Protein 2A90 (pdb70)

B-factor: mean 55.13, std 13.34, range [34.63, 93.76]

Radius of gyration: 16.3 Å; Cα contacts (8 Å, |Δi|>4): 303; chains: 1; bounding box: 48×31×36 Å

Sequence (155 aa):
AHAVSVWEFESRGKWLPYSPAVSQHLERAHAKKLTRVLSDADPSLEQYYVNVRTTQESLTIGVRRFYAPSSPAGKGTKWEWSGGSADSNNDWRPYNHVQSIIEDAWARGEQTLDLSNTHIGLPYTINFSNLTQLRQPSGPRSIRRTQQAPYPLVK

GO terms:
  GO:0061630 ubiquitin protein ligase activity (F, IDA)
  GO:0005634 nucleus (C, IDA)
  GO:0005737 cytoplasm (C, IDA)
  GO:0005829 cytosol (C, IDA)
  GO:0045747 positive regulation of Notch signaling pathway (P, IDA)
  GO:0016567 protein ubiquitination (P, IDA)
  GO:0045746 negative regulation of Notch signaling pathway (P, IGI)
  GO:0045747 positive regulation of Notch signaling pathway (P, IGI)
  GO:0035220 wing disc development (P, IMP)
  GO:0043161 proteasome-mediated ubiquitin-dependent protein catabolic process (P, IMP)
  GO:0045747 positive regulation of Notch signaling pathway (P, IMP)
  GO:0045752 positive regulation of Toll signaling pathway (P, IMP)
  GO:0045807 positive regulation of endocytosis (P, IMP)
  GO:0090090 negative regulation of canonical Wnt signaling pathway (P, IMP)
  GO:0090263 positive regulation of canonical Wnt signaling pathway (P, IMP)
  GO:0006897 endocytosis (P, IMP)
  GO:0007220 Notch receptor processing (P, IMP)
  GO:0005112 Notch binding (F, IPI)
  GO:0045747 positive regulation of Notch signaling pathway (P, IPI)
  GO:0005829 cytosol (C, TAS)

Secondary structure (DSSP, 8-state):
--EE---EEEETTEEEEPPHHHHHHHHHHHHTT--B--TTTSTTSTT-EEBS---EE-----EE--B-TTSHHHHTEEEEEE-SSSS--SSEEE---HHHHHHHHHHTT-SEEEHHHHTSS--EEEETTTTEEEETTT---BEEEEE-PPPPEE-

Organism: Drosophila melanogaster (NCBI:txid7227)

Foldseek 3Di:
DKWFKWKFKDDPNFTFTDAQQQLQQVVVCVVVVHFKDGCVRPVVLPPWIGGPVAAIPVHDMDMDMTHHCPACLNVFKFKWKDDDDEPDDPDIGGGGVVRRVVVVCVVVPPQKDQVCPPDHDQRWMAGNVQQHIARPPGDDIHMDMDGGDHHHMDD

Structure (mmCIF, N/CA/C/O backbone):
data_2A90
#
_entry.id   2A90
#
_cell.length_a   57.760
_cell.length_b   57.760
_cell.length_c   80.020
_cell.angle_alpha   90.00
_cell.angle_beta   90.00
_cell.angle_gamma   90.00
#
_symmetry.space_group_name_H-M   'P 41'
#
loop_
_entity.id
_entity.type
_entity.pdbx_description
1 polymer 'Deltex protein'
2 water water
#
loop_
_atom_site.group_PDB
_atom_site.id
_atom_site.type_symbol
_atom_site.label_atom_id
_atom_site.label_alt_id
_atom_site.label_comp_id
_atom_site.label_asym_id
_atom_site.label_entity_id
_atom_site.label_seq_id
_atom_site.pdbx_PDB_ins_code
_atom_site.Cartn_x
_atom_site.Cartn_y
_atom_site.Cartn_z
_atom_site.occupancy
_atom_site.B_iso_or_equiv
_atom_site.auth_seq_id
_atom_site.auth_comp_id
_atom_site.auth_asym_id
_atom_site.auth_atom_id
_atom_site.pdbx_PDB_model_num
ATOM 1 N N . ALA A 1 22 ? 34.527 46.516 24.617 1.00 77.32 43 ALA A N 1
ATOM 2 C CA . ALA A 1 22 ? 33.220 47.045 25.063 1.00 77.30 43 ALA A CA 1
ATOM 3 C C . ALA A 1 22 ? 32.893 46.823 26.535 1.00 76.95 43 ALA A C 1
ATOM 4 O O . ALA A 1 22 ? 31.828 47.264 26.992 1.00 77.30 43 ALA A O 1
ATOM 6 N N . HIS A 1 23 ? 33.780 46.185 27.295 1.00 75.46 44 HIS A N 1
ATOM 7 C CA . HIS A 1 23 ? 33.491 45.969 28.714 1.00 74.06 44 HIS A CA 1
ATOM 8 C C . HIS A 1 23 ? 34.666 46.406 29.617 1.00 70.72 44 HIS A C 1
ATOM 9 O O . HIS A 1 23 ? 35.803 46.461 29.165 1.00 71.08 44 HIS A O 1
ATOM 16 N N . ALA A 1 24 ? 34.391 46.719 30.882 1.00 66.44 45 ALA A N 1
ATOM 17 C CA . ALA A 1 24 ? 35.433 47.099 31.838 1.00 61.76 45 ALA A CA 1
ATOM 18 C C . ALA A 1 24 ? 35.029 46.486 33.159 1.00 58.64 45 ALA A C 1
ATOM 19 O O . ALA A 1 24 ? 33.899 46.084 33.312 1.00 58.15 45 ALA A O 1
ATOM 21 N N . VAL A 1 25 ? 35.965 46.347 34.083 1.00 55.38 46 VAL A N 1
ATOM 22 C CA . VAL A 1 25 ? 35.528 45.878 35.370 1.00 52.24 46 VAL A CA 1
ATOM 23 C C . VAL A 1 25 ? 35.715 47.058 36.247 1.00 50.44 46 VAL A C 1
ATOM 24 O O . VAL A 1 25 ? 36.586 47.898 36.025 1.00 50.96 46 VAL A O 1
ATOM 28 N N . SER A 1 26 ? 34.849 47.119 37.239 1.00 46.86 47 SER A N 1
ATOM 29 C CA . SER A 1 26 ? 34.854 48.219 38.183 1.00 45.52 47 SER A CA 1
ATOM 30 C C . SER A 1 26 ? 35.478 47.799 39.503 1.00 45.13 47 SER A C 1
ATOM 31 O O . SER A 1 26 ? 35.018 46.869 40.169 1.00 45.87 47 SER A O 1
ATOM 34 N N . VAL A 1 27 ? 36.547 48.503 39.849 1.00 42.84 48 VAL A N 1
ATOM 35 C CA . VAL A 1 27 ? 37.286 48.262 41.075 1.00 42.04 48 VAL A CA 1
ATOM 36 C C . VAL A 1 27 ? 37.139 49.483 41.981 1.00 43.48 48 VAL A C 1
ATOM 37 O O . VAL A 1 27 ? 37.521 50.590 41.621 1.00 42.39 48 VAL A O 1
ATOM 41 N N . TRP A 1 28 ? 36.577 49.271 43.159 1.00 41.61 49 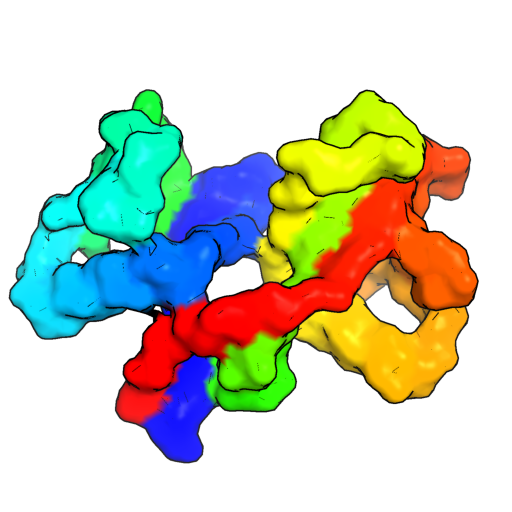TRP A N 1
ATOM 42 C CA . TRP A 1 28 ? 36.435 50.339 44.112 1.00 41.95 49 TRP A CA 1
ATOM 43 C C . TRP A 1 28 ? 37.707 50.294 44.905 1.00 42.17 49 TRP A C 1
ATOM 44 O O . TRP A 1 28 ? 38.234 49.224 45.189 1.00 41.03 49 TRP A O 1
ATOM 55 N N . GLU A 1 29 ? 38.210 51.477 45.220 1.00 44.75 50 GLU A N 1
ATOM 56 C CA . GLU A 1 29 ? 39.467 51.623 45.940 1.00 48.81 50 GLU A CA 1
ATOM 57 C C . GLU A 1 29 ? 39.314 52.602 47.078 1.00 50.13 50 GLU A C 1
ATOM 58 O O . GLU A 1 29 ? 38.407 53.429 47.101 1.00 50.16 50 GLU A O 1
ATOM 64 N N . PHE A 1 30 ? 40.233 52.487 48.018 1.00 52.58 51 PHE A N 1
ATOM 65 C CA . PHE A 1 30 ? 40.253 53.372 49.141 1.00 54.97 51 PHE A CA 1
ATOM 66 C C . PHE A 1 30 ? 41.701 53.821 49.308 1.00 58.97 51 PHE A C 1
ATOM 67 O O . PHE A 1 30 ? 42.644 53.225 48.793 1.00 58.39 51 PHE A O 1
ATOM 75 N N . GLU A 1 31 ? 41.833 54.918 50.025 1.00 62.79 52 GLU A N 1
ATOM 76 C CA . GLU A 1 31 ? 43.094 55.567 50.290 1.00 66.74 52 GLU A CA 1
ATOM 77 C C . GLU A 1 31 ? 43.712 54.931 51.538 1.00 68.15 52 GLU A C 1
ATOM 78 O O . GLU A 1 31 ? 43.074 54.826 52.587 1.00 68.52 52 GLU A O 1
ATOM 84 N N . SER A 1 32 ? 44.934 54.444 51.412 1.00 69.90 53 SER A N 1
ATOM 85 C CA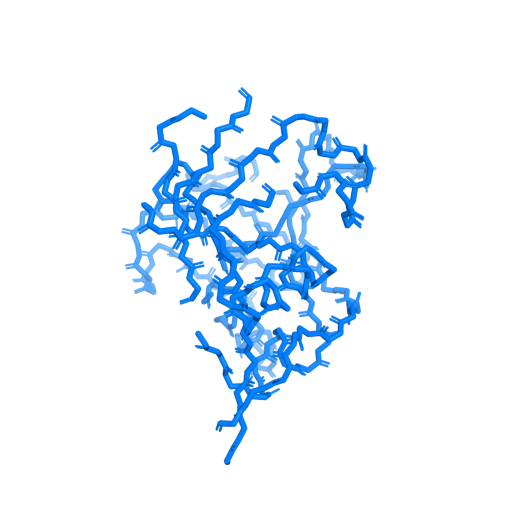 . SER A 1 32 ? 45.626 53.899 52.557 1.00 71.84 53 SER A CA 1
ATOM 86 C C . SER A 1 32 ? 47.062 54.285 52.298 1.00 73.36 53 SER A C 1
ATOM 87 O O . SER A 1 32 ? 47.729 53.763 51.387 1.00 72.97 53 SER A O 1
ATOM 90 N N . ARG A 1 33 ? 47.486 55.251 53.106 1.00 74.90 54 ARG A N 1
ATOM 91 C CA . ARG A 1 33 ? 48.823 55.800 53.076 1.00 75.92 54 ARG A CA 1
ATOM 92 C C . ARG A 1 33 ? 49.297 56.300 51.691 1.00 75.81 54 ARG A C 1
ATOM 93 O O . ARG A 1 33 ? 50.458 56.122 51.339 1.00 76.78 54 ARG A O 1
ATOM 101 N N . GLY A 1 34 ? 48.443 56.977 50.923 1.00 74.96 55 GLY A N 1
ATOM 102 C CA . GLY A 1 34 ? 48.904 57.492 49.634 1.00 72.69 55 GLY A CA 1
ATOM 103 C C . GLY A 1 34 ? 48.921 56.407 48.566 1.00 71.93 55 GLY A C 1
ATOM 104 O O . GLY A 1 34 ? 49.492 56.567 47.467 1.00 71.69 55 GLY A O 1
ATOM 105 N N . LYS A 1 35 ? 48.307 55.281 48.917 1.00 69.90 56 LYS A N 1
ATOM 106 C CA . LYS A 1 35 ? 48.173 54.159 48.009 1.00 68.13 56 LYS A CA 1
ATOM 107 C C . LYS A 1 35 ? 46.666 54.023 47.879 1.00 66.11 56 LYS A C 1
ATOM 108 O O . LYS A 1 35 ? 45.926 54.125 48.861 1.00 65.03 56 LYS A O 1
ATOM 114 N N . TRP A 1 36 ? 46.240 53.808 46.648 1.00 64.22 57 TRP A N 1
ATOM 115 C CA . TRP A 1 36 ? 44.849 53.594 46.353 1.00 61.92 57 TRP A CA 1
ATOM 116 C C . TRP A 1 36 ? 44.776 52.074 46.268 1.00 59.42 57 TRP A C 1
ATOM 117 O O . TRP A 1 36 ? 45.200 51.469 45.285 1.00 58.86 57 TRP A O 1
ATOM 128 N N . LEU A 1 37 ? 44.311 51.475 47.361 1.00 55.24 58 LEU A N 1
ATOM 129 C CA . LEU A 1 37 ? 44.190 50.027 47.462 1.00 52.70 58 LEU A CA 1
ATOM 130 C C . LEU A 1 37 ? 42.814 49.506 47.048 1.00 50.80 58 LEU A C 1
ATOM 131 O O . LEU A 1 37 ? 41.796 50.156 47.288 1.00 50.44 58 LEU A O 1
ATOM 136 N N . PRO A 1 38 ? 42.769 48.320 46.424 1.00 48.45 59 PRO A N 1
ATOM 137 C CA . PRO A 1 38 ? 41.496 47.741 45.980 1.00 45.91 59 PRO A CA 1
ATOM 138 C C . PRO A 1 38 ? 40.613 47.127 47.058 1.00 43.80 59 PRO A C 1
ATOM 139 O O . PRO A 1 38 ? 41.096 46.431 47.935 1.00 43.47 59 PRO A O 1
ATOM 143 N N . TYR A 1 39 ? 39.316 47.373 46.970 1.00 41.39 60 TYR A N 1
ATOM 144 C CA . TYR A 1 39 ? 38.476 46.679 47.899 1.00 41.69 60 TYR A CA 1
ATOM 145 C C . TYR A 1 39 ? 38.382 45.350 47.198 1.00 40.71 60 TYR A C 1
ATOM 146 O O . TYR A 1 39 ? 38.676 45.261 46.008 1.00 40.32 60 TYR A O 1
ATOM 155 N N . SER A 1 40 ? 37.946 44.344 47.936 1.00 40.42 61 SER A N 1
ATOM 156 C CA . SER A 1 40 ? 37.780 42.992 47.404 1.00 39.91 61 SER A CA 1
ATOM 157 C C . SER A 1 40 ? 36.660 42.950 46.378 1.00 39.99 61 SER A C 1
ATOM 158 O O . SER A 1 40 ? 35.847 43.851 46.320 1.00 39.13 61 SER A O 1
ATOM 161 N N . PRO A 1 41 ? 36.613 41.881 45.570 1.00 40.52 62 PRO A N 1
ATOM 162 C CA . PRO A 1 41 ? 35.568 41.729 44.552 1.00 40.71 62 PRO A CA 1
ATOM 163 C C . PRO A 1 41 ? 34.156 41.823 45.166 1.00 39.63 62 PRO A C 1
ATOM 164 O O . PRO A 1 41 ? 33.285 42.541 44.671 1.00 38.75 62 PRO A O 1
ATOM 168 N N . ALA A 1 42 ? 33.936 41.081 46.249 1.00 39.89 63 ALA A N 1
ATOM 169 C CA . ALA A 1 42 ? 32.622 41.089 46.896 1.00 40.76 63 ALA A CA 1
ATOM 170 C C . ALA A 1 42 ? 32.254 42.488 47.391 1.00 39.95 63 ALA A C 1
ATOM 171 O O . ALA A 1 42 ? 31.123 42.937 47.216 1.00 39.17 63 ALA A O 1
ATOM 173 N N . VAL A 1 43 ? 33.201 43.191 47.992 1.00 38.56 64 VAL A N 1
ATOM 174 C CA . VAL A 1 43 ? 32.874 44.518 48.452 1.00 39.44 64 VAL A CA 1
ATOM 175 C C . VAL A 1 43 ? 32.694 45.479 47.272 1.00 40.36 64 VAL A C 1
ATOM 176 O O . VAL A 1 43 ? 31.812 46.336 47.322 1.00 40.23 64 VAL A O 1
ATOM 180 N N . SER A 1 44 ? 33.479 45.320 46.205 1.00 39.03 65 SER A N 1
ATOM 181 C CA . SER A 1 44 ? 33.316 46.194 45.058 1.00 38.65 65 SER A CA 1
ATOM 182 C C . SER A 1 44 ? 31.982 45.888 44.389 1.00 39.46 65 SER A C 1
ATOM 183 O O . SER A 1 44 ? 31.311 46.779 43.890 1.00 37.22 65 SER A O 1
ATOM 186 N N . GLN A 1 45 ? 31.603 44.619 44.391 1.00 40.09 66 GLN A N 1
ATOM 187 C CA . GLN A 1 45 ? 30.347 44.206 43.797 1.00 44.73 66 GLN A CA 1
ATOM 188 C C . GLN A 1 45 ? 29.185 44.846 44.603 1.00 43.46 66 GLN A C 1
ATOM 189 O O . GLN A 1 45 ? 28.208 45.314 44.020 1.00 41.64 66 GLN A O 1
ATOM 195 N N . HIS A 1 46 ? 29.314 44.893 45.926 1.00 44.19 67 HIS A N 1
ATOM 196 C CA . HIS A 1 46 ? 28.275 45.502 46.766 1.00 44.74 67 HIS A CA 1
ATOM 197 C C . HIS A 1 46 ? 28.209 47.022 46.532 1.00 44.17 67 HIS A C 1
ATOM 198 O O . HIS A 1 46 ? 27.131 47.601 46.438 1.00 44.84 67 HIS A O 1
ATOM 205 N N . LEU A 1 47 ? 29.370 47.656 46.409 1.00 43.04 68 LEU A N 1
ATOM 206 C CA . LEU A 1 47 ? 29.402 49.102 46.166 1.00 43.73 68 LEU A CA 1
ATOM 207 C C . LEU A 1 47 ? 28.818 49.495 44.807 1.00 44.95 68 LEU A C 1
ATOM 208 O O . LEU A 1 47 ? 28.053 50.460 44.695 1.00 43.62 68 LEU A O 1
ATOM 213 N N . GLU A 1 48 ? 29.161 48.711 43.790 1.00 44.84 69 GLU A N 1
ATOM 214 C CA . GLU A 1 48 ? 28.697 48.912 42.434 1.00 46.34 69 GLU A CA 1
ATOM 215 C C . GLU A 1 48 ? 27.174 48.796 42.355 1.00 47.68 69 GLU A C 1
ATOM 216 O O . GLU A 1 48 ? 26.517 49.626 41.729 1.00 47.40 69 GLU A O 1
ATOM 222 N N . ARG A 1 49 ? 26.611 47.790 43.020 1.00 49.11 70 ARG A N 1
ATOM 223 C CA . ARG A 1 49 ? 25.163 47.621 42.987 1.00 50.22 70 ARG A CA 1
ATOM 224 C C . ARG A 1 49 ? 24.474 48.837 43.620 1.00 49.40 70 ARG A C 1
ATOM 225 O O . ARG A 1 49 ? 23.451 49.298 43.115 1.00 49.59 70 ARG A O 1
ATOM 233 N N . ALA A 1 50 ? 25.069 49.400 44.672 1.00 48.15 71 ALA A N 1
ATOM 234 C CA . ALA A 1 50 ? 24.481 50.568 45.342 1.00 48.92 71 ALA A CA 1
ATOM 235 C C . ALA A 1 50 ? 24.600 51.808 44.462 1.00 50.31 71 ALA A C 1
ATOM 236 O O . ALA A 1 50 ? 23.723 52.683 44.481 1.00 49.15 71 ALA A O 1
ATOM 238 N N . HIS A 1 51 ? 25.696 51.886 43.707 1.00 51.16 72 HIS A N 1
ATOM 239 C CA . HIS A 1 51 ? 25.894 53.021 42.816 1.00 52.45 72 HIS A CA 1
ATOM 240 C C . HIS A 1 51 ? 24.851 52.865 41.708 1.00 52.33 72 HIS A C 1
ATOM 241 O O . HIS A 1 51 ? 24.181 53.817 41.328 1.00 52.88 72 HIS A O 1
ATOM 248 N N . ALA A 1 52 ? 24.713 51.648 41.198 1.00 52.69 73 ALA A N 1
ATOM 249 C CA . ALA A 1 52 ? 23.746 51.420 40.143 1.00 54.32 73 ALA A CA 1
ATOM 250 C C . ALA A 1 52 ? 22.355 51.827 40.622 1.00 55.47 73 ALA A C 1
ATOM 251 O O . ALA A 1 52 ? 21.582 52.435 39.875 1.00 54.74 73 ALA A O 1
ATOM 253 N N . LYS A 1 53 ? 22.018 51.482 41.861 1.00 57.07 74 LYS A N 1
ATOM 254 C CA . LYS A 1 53 ? 20.694 51.833 42.390 1.00 58.23 74 LYS A CA 1
ATOM 255 C C . LYS A 1 53 ? 20.610 53.303 42.837 1.00 58.34 74 LYS A C 1
ATOM 256 O O . LYS A 1 53 ? 19.591 53.727 43.393 1.00 59.98 74 LYS A O 1
ATOM 262 N N . LYS A 1 54 ? 21.672 54.074 42.599 1.00 57.58 75 LYS A N 1
ATOM 263 C CA . LYS A 1 54 ? 21.737 55.502 42.997 1.00 57.37 75 LYS A CA 1
ATOM 264 C C . LYS A 1 54 ? 21.583 55.731 44.518 1.00 55.53 75 LYS A C 1
ATOM 265 O O . LYS A 1 54 ? 21.013 56.730 44.949 1.00 54.56 75 LYS A O 1
ATOM 271 N N . LEU A 1 55 ? 22.098 54.796 45.312 1.00 52.31 76 LEU A N 1
ATOM 272 C CA . LEU A 1 55 ? 22.056 54.922 46.757 1.00 49.26 76 LEU A CA 1
ATOM 273 C C . LEU A 1 55 ? 23.217 55.775 47.186 1.00 49.03 76 LEU A C 1
ATOM 274 O O . LEU A 1 55 ? 24.197 55.905 46.452 1.00 49.70 76 LEU A O 1
ATOM 279 N N . THR A 1 56 ? 23.109 56.301 48.400 1.00 47.63 77 THR A N 1
ATOM 280 C CA . THR A 1 56 ? 24.124 57.147 48.984 1.00 46.02 77 THR A CA 1
ATOM 281 C C . THR A 1 56 ? 24.950 56.460 50.063 1.00 45.18 77 THR A C 1
ATOM 282 O O . THR A 1 56 ? 26.169 56.559 50.041 1.00 45.38 77 THR A O 1
ATOM 286 N N . ARG A 1 57 ? 24.292 55.754 50.976 1.00 44.59 78 ARG A N 1
ATOM 287 C CA . ARG A 1 57 ? 25.018 55.103 52.044 1.00 43.39 78 ARG A CA 1
ATOM 288 C C . ARG A 1 57 ? 25.087 53.593 51.968 1.00 43.75 78 ARG A C 1
ATOM 289 O O . ARG A 1 57 ? 24.104 52.910 51.663 1.00 42.62 78 ARG A O 1
ATOM 297 N N . VAL A 1 58 ? 26.270 53.082 52.283 1.00 44.65 79 VAL A N 1
ATOM 298 C CA . VAL A 1 58 ? 26.557 51.656 52.227 1.00 46.40 79 VAL A CA 1
ATOM 299 C C . VAL A 1 58 ? 27.358 51.229 53.442 1.00 47.46 79 VAL A C 1
ATOM 300 O O . VAL A 1 58 ? 28.231 51.966 53.908 1.00 49.61 79 VAL A O 1
ATOM 312 N N . LEU A 1 60 ? 29.851 48.291 54.630 1.00 47.31 81 LEU A N 1
ATOM 313 C CA . LEU A 1 60 ? 30.660 47.238 54.022 1.00 48.29 81 LEU A CA 1
ATOM 314 C C . LEU A 1 60 ? 30.500 45.853 54.659 1.00 49.42 81 LEU A C 1
ATOM 315 O O . LEU A 1 60 ? 30.773 44.840 54.012 1.00 48.64 81 LEU A O 1
ATOM 320 N N . SER A 1 61 ? 30.085 45.809 55.924 1.00 49.81 82 SER A N 1
ATOM 321 C CA . SER A 1 61 ? 29.871 44.512 56.540 1.00 50.37 82 SER A CA 1
ATOM 322 C C . SER A 1 61 ? 28.787 43.758 55.793 1.00 50.18 82 SER A C 1
ATOM 323 O O . SER A 1 61 ? 28.641 42.550 55.935 1.00 51.33 82 SER A O 1
ATOM 326 N N . ASP A 1 62 ? 27.959 44.479 55.055 1.00 50.44 83 ASP A N 1
ATOM 327 C CA . ASP A 1 62 ? 26.908 43.763 54.345 1.00 50.90 83 ASP A CA 1
ATOM 328 C C . ASP A 1 62 ? 27.460 42.749 53.349 1.00 52.23 83 ASP A C 1
ATOM 329 O O . ASP A 1 62 ? 26.803 41.741 53.031 1.00 51.59 83 ASP A O 1
ATOM 334 N N . ALA A 1 63 ? 28.645 43.049 52.828 1.00 52.90 84 ALA A N 1
ATOM 335 C CA . ALA A 1 63 ? 29.259 42.167 51.857 1.00 54.25 84 ALA A CA 1
ATOM 336 C C . ALA A 1 63 ? 30.393 41.349 52.482 1.00 55.94 84 ALA A C 1
ATOM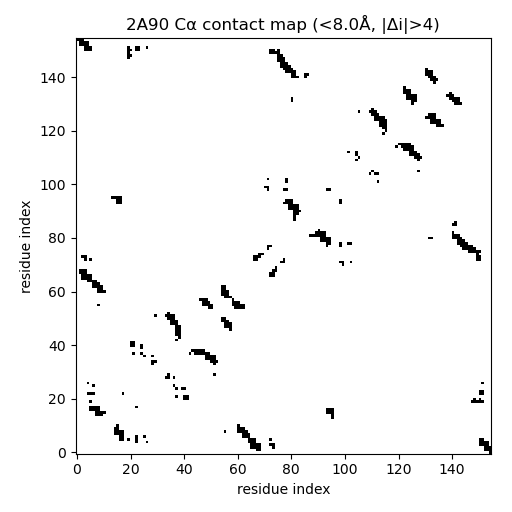 337 O O . ALA A 1 63 ? 30.698 40.249 52.016 1.00 55.81 84 ALA A O 1
ATOM 339 N N . ASP A 1 64 ? 30.990 41.851 53.567 1.00 58.09 85 ASP A N 1
ATOM 340 C CA . ASP A 1 64 ? 32.099 41.159 54.254 1.00 60.92 85 ASP A CA 1
ATOM 341 C C . ASP A 1 64 ? 31.855 41.398 55.747 1.00 61.95 85 ASP A C 1
ATOM 342 O O . ASP A 1 64 ? 32.242 42.426 56.287 1.00 60.96 85 ASP A O 1
ATOM 347 N N . PRO A 1 65 ? 31.259 40.411 56.449 1.00 64.11 86 PRO A N 1
ATOM 348 C CA . PRO A 1 65 ? 30.989 40.615 57.879 1.00 64.84 86 PRO A CA 1
ATOM 349 C C . PRO A 1 65 ? 32.120 41.049 58.827 1.00 66.29 86 PRO A C 1
ATOM 350 O O . PRO A 1 65 ? 31.841 41.445 59.965 1.00 66.97 86 PRO A O 1
ATOM 354 N N . SER A 1 66 ? 33.373 41.020 58.380 1.00 67.48 87 SER A N 1
ATOM 355 C CA . SER A 1 66 ? 34.443 41.478 59.261 1.00 68.31 87 SER A CA 1
ATOM 356 C C . SER A 1 66 ? 34.670 42.981 59.139 1.00 69.15 87 SER A C 1
ATOM 357 O O . SER A 1 66 ? 35.451 43.518 59.901 1.00 69.55 87 SER A O 1
ATOM 360 N N . LEU A 1 67 ? 34.010 43.657 58.196 1.00 68.71 88 LEU A N 1
ATOM 361 C CA . LEU A 1 67 ? 34.207 45.112 58.083 1.00 69.79 88 LEU A CA 1
ATOM 362 C C . LEU A 1 67 ? 33.179 45.816 58.981 1.00 70.50 88 LEU A C 1
ATOM 363 O O . LEU A 1 67 ? 32.256 46.505 58.544 1.00 70.25 88 LEU A O 1
ATOM 368 N N . GLU A 1 68 ? 33.407 45.571 60.271 1.00 71.92 89 GLU A N 1
ATOM 369 C CA . GLU A 1 68 ? 32.586 45.983 61.416 1.00 73.40 89 GLU A CA 1
ATOM 370 C C . GLU A 1 68 ? 31.715 47.239 61.252 1.00 72.27 89 GLU A C 1
ATOM 371 O O . GLU A 1 68 ? 30.516 47.058 61.130 1.00 72.97 89 GLU A O 1
ATOM 377 N N . GLN A 1 69 ? 32.192 48.482 61.279 1.00 71.03 90 GLN A N 1
ATOM 378 C CA . GLN A 1 69 ? 31.197 49.543 61.030 1.00 70.13 90 GLN A CA 1
ATOM 379 C C . GLN A 1 69 ? 31.927 50.433 60.043 1.00 68.79 90 GLN A C 1
ATOM 380 O O . GLN A 1 69 ? 32.335 51.550 60.355 1.00 69.73 90 GLN A O 1
ATOM 386 N N . TYR A 1 70 ? 32.161 49.864 58.860 1.00 66.09 91 TYR A N 1
ATOM 387 C CA . TYR A 1 70 ? 32.801 50.597 57.777 1.00 63.59 91 TYR A CA 1
ATOM 388 C C . TYR A 1 70 ? 31.644 51.133 56.951 1.00 60.18 91 TYR A C 1
ATOM 389 O O . TYR A 1 70 ? 30.866 50.392 56.343 1.00 57.80 91 TYR A O 1
ATOM 398 N N . TYR A 1 71 ? 31.550 52.448 56.957 1.00 57.46 92 TYR A N 1
ATOM 399 C CA . TYR A 1 71 ? 30.492 53.166 56.295 1.00 55.79 92 TYR A CA 1
ATOM 400 C C . TYR A 1 71 ? 31.021 53.935 55.090 1.00 52.88 92 TYR A C 1
ATOM 401 O O . TYR A 1 71 ? 31.879 54.800 55.216 1.00 50.21 92 TYR A O 1
ATOM 410 N N . VAL A 1 72 ? 30.493 53.615 53.917 1.00 50.73 93 VAL A N 1
ATOM 411 C CA . VAL A 1 72 ? 30.909 54.314 52.721 1.00 49.42 93 VAL A CA 1
ATOM 412 C C . VAL A 1 72 ? 29.794 55.197 52.202 1.00 48.92 93 VAL A C 1
ATOM 413 O O . VAL A 1 72 ? 28.682 54.740 51.966 1.00 47.10 93 VAL A O 1
ATOM 417 N N . ASN A 1 73 ? 30.100 56.482 52.085 1.00 48.83 94 ASN A N 1
ATOM 418 C CA . ASN A 1 73 ? 29.152 57.427 51.543 1.00 49.52 94 ASN A CA 1
ATOM 419 C C . ASN A 1 73 ? 29.589 57.636 50.105 1.00 50.47 94 ASN A C 1
ATOM 420 O O . ASN A 1 73 ? 30.678 58.140 49.829 1.00 50.51 94 ASN A O 1
ATOM 425 N N . VAL A 1 74 ? 28.715 57.221 49.199 1.00 52.49 95 VAL A N 1
ATOM 426 C CA . VAL A 1 74 ? 28.924 57.277 47.750 1.00 56.00 95 VAL A CA 1
ATOM 427 C C . VAL A 1 74 ? 28.847 58.663 47.068 1.00 58.14 95 VAL A C 1
ATOM 428 O O . VAL A 1 74 ? 29.310 58.845 45.945 1.00 60.00 95 VAL A O 1
ATOM 432 N N . ARG A 1 75 ? 28.301 59.639 47.789 1.00 60.01 96 ARG A N 1
ATOM 433 C CA . ARG A 1 75 ? 28.129 61.025 47.325 1.00 60.54 96 ARG A CA 1
ATOM 434 C C . ARG A 1 75 ? 29.429 61.818 47.608 1.00 59.48 96 ARG A C 1
ATOM 435 O O . ARG A 1 75 ? 29.956 62.513 46.738 1.00 60.61 96 ARG A O 1
ATOM 443 N N . THR A 1 76 ? 29.948 61.687 48.824 1.00 57.60 97 THR A N 1
ATOM 444 C CA . THR A 1 76 ? 31.191 62.347 49.211 1.00 55.81 97 THR A CA 1
ATOM 445 C C . THR A 1 76 ? 32.402 61.488 48.862 1.00 54.34 97 THR A C 1
ATOM 446 O O . THR A 1 76 ? 33.556 61.921 49.021 1.00 53.08 97 THR A O 1
ATOM 458 N N . THR A 1 78 ? 33.758 58.862 50.388 1.00 51.15 99 THR A N 1
ATOM 459 C CA . THR A 1 78 ? 34.591 58.706 51.561 1.00 51.16 99 THR A CA 1
ATOM 460 C C . THR A 1 78 ? 34.155 57.474 52.348 1.00 52.13 99 THR A C 1
ATOM 461 O O . THR A 1 78 ? 33.045 56.991 52.187 1.00 51.11 99 THR A O 1
ATOM 465 N N . GLN A 1 79 ? 35.036 56.965 53.204 1.00 54.01 100 GLN A N 1
ATOM 466 C CA . GLN A 1 79 ? 34.754 55.803 54.055 1.00 57.13 100 GLN A CA 1
ATOM 467 C C . GLN A 1 79 ? 35.022 56.221 55.500 1.00 60.25 100 GLN A C 1
ATOM 468 O O . GLN A 1 79 ? 36.023 56.872 55.751 1.00 61.41 100 GLN A O 1
ATOM 474 N N . GLU A 1 80 ? 34.154 55.849 56.445 1.00 62.97 101 GLU A N 1
ATOM 475 C CA . GLU A 1 80 ? 34.384 56.176 57.868 1.00 65.75 101 GLU A CA 1
ATOM 476 C C . GLU A 1 80 ? 34.416 54.847 58.615 1.00 66.76 101 GLU A C 1
ATOM 477 O O . GLU A 1 80 ? 33.559 53.994 58.366 1.00 67.36 101 GLU A O 1
ATOM 483 N N . SER A 1 81 ? 35.352 54.668 59.549 1.00 67.47 102 SER A N 1
ATOM 484 C CA . SER A 1 81 ? 35.379 53.394 60.284 1.00 68.80 102 SER A CA 1
ATOM 485 C C . SER A 1 81 ? 35.840 53.348 61.754 1.00 69.72 102 SER A C 1
ATOM 486 O O . SER A 1 81 ? 36.257 54.340 62.351 1.00 70.32 102 SER A O 1
ATOM 489 N N . LEU A 1 91 ? 37.484 57.034 58.816 1.00 73.82 112 LEU A N 1
ATOM 490 C CA . LEU A 1 91 ? 37.588 58.461 59.125 1.00 73.89 112 LEU A CA 1
ATOM 491 C C . LEU A 1 91 ? 37.752 59.534 58.017 1.00 74.01 112 LEU A C 1
ATOM 492 O O . LEU A 1 91 ? 36.774 60.132 57.588 1.00 73.61 112 LEU A O 1
ATOM 497 N N . THR A 1 92 ? 39.005 59.795 57.628 1.00 73.76 113 THR A N 1
ATOM 498 C CA . THR A 1 92 ? 39.383 60.832 56.646 1.00 73.99 113 THR A CA 1
ATOM 499 C C . THR A 1 92 ? 39.371 60.284 55.234 1.00 72.04 113 THR A C 1
ATOM 500 O O . THR A 1 92 ? 39.376 61.007 54.234 1.00 72.46 113 THR A O 1
ATOM 504 N N . ILE A 1 93 ? 39.294 58.971 55.187 1.00 69.77 114 ILE A N 1
ATOM 505 C CA . ILE A 1 93 ? 39.520 58.320 53.933 1.00 66.26 114 ILE A CA 1
ATOM 506 C C . ILE A 1 93 ? 38.687 58.375 52.651 1.00 63.39 114 ILE A C 1
ATOM 507 O O . ILE A 1 93 ? 37.462 58.200 52.543 1.00 62.75 114 ILE A O 1
ATOM 512 N N . GLY A 1 94 ? 39.476 58.687 51.638 1.00 60.01 115 GLY A N 1
ATOM 513 C CA . GLY A 1 94 ? 39.005 58.807 50.282 1.00 56.19 115 GLY A CA 1
ATOM 514 C C . GLY A 1 94 ? 38.696 57.446 49.716 1.00 54.03 115 GLY A C 1
ATOM 515 O O . GLY A 1 94 ? 39.304 56.431 50.067 1.00 53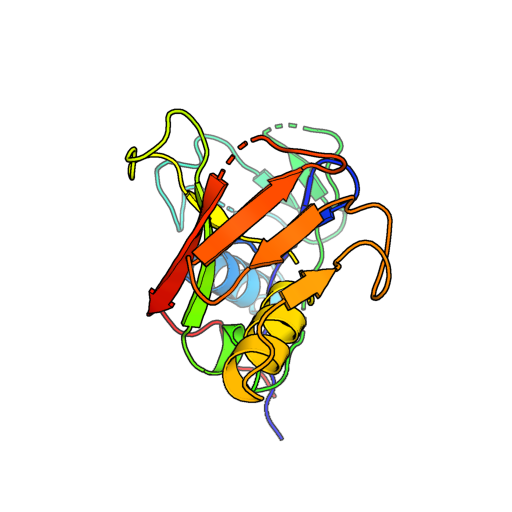.72 115 GLY A O 1
ATOM 516 N N . VAL A 1 95 ? 37.753 57.469 48.792 1.00 51.59 116 VAL A N 1
ATOM 517 C CA . VAL A 1 95 ? 37.276 56.290 48.122 1.00 49.22 116 VAL A CA 1
ATOM 518 C C . VAL A 1 95 ? 37.065 56.650 46.663 1.00 49.48 116 VAL A C 1
ATOM 519 O O . VAL A 1 95 ? 36.717 57.787 46.356 1.00 49.81 116 VAL A O 1
ATOM 523 N N . ARG A 1 96 ? 37.294 55.704 45.761 1.00 48.93 117 ARG A N 1
ATOM 524 C CA . ARG A 1 96 ? 37.043 55.961 44.351 1.00 49.45 117 ARG A CA 1
ATOM 525 C C . ARG A 1 96 ? 36.659 54.692 43.646 1.00 48.20 117 ARG A C 1
ATOM 526 O O . ARG A 1 96 ? 36.909 53.585 44.110 1.00 46.90 117 ARG A O 1
ATOM 534 N N . ARG A 1 97 ? 36.016 54.890 42.514 1.00 47.50 118 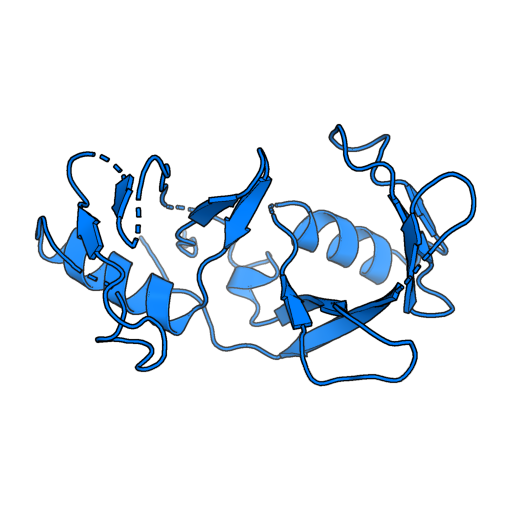ARG A N 1
ATOM 535 C CA . ARG A 1 97 ? 35.529 53.817 41.677 1.00 50.07 118 ARG A CA 1
ATOM 536 C C . ARG A 1 97 ? 36.393 53.954 40.443 1.00 51.46 118 ARG A C 1
ATOM 537 O O . ARG A 1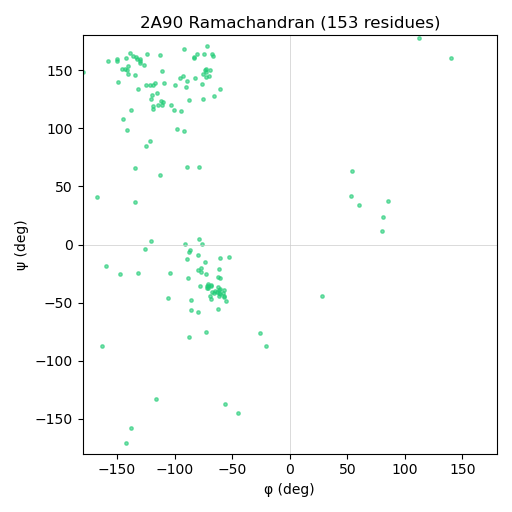 97 ? 36.394 55.023 39.821 1.00 52.01 118 ARG A O 1
ATOM 553 N N . PHE A 1 99 ? 37.887 51.970 36.734 1.00 48.64 120 PHE A N 1
ATOM 554 C CA . PHE A 1 99 ? 37.630 50.941 35.740 1.00 47.77 120 PHE A CA 1
ATOM 555 C C . PHE A 1 99 ? 38.937 50.405 35.242 1.00 46.64 120 PHE A C 1
ATOM 556 O O . PHE A 1 99 ? 39.875 51.166 35.014 1.00 43.68 120 PHE A O 1
ATOM 564 N N . TYR A 1 100 ? 38.972 49.091 35.052 1.00 42.82 121 TYR A N 1
ATOM 565 C CA . TYR A 1 100 ? 40.159 48.397 34.556 1.00 42.77 121 TYR A CA 1
ATOM 566 C C . TYR A 1 100 ? 39.726 47.490 33.398 1.00 42.29 121 TYR A C 1
ATOM 567 O O . TYR A 1 100 ? 38.538 47.158 33.322 1.00 40.03 121 TYR A O 1
ATOM 576 N N . ALA A 1 101 ? 40.645 47.103 32.515 1.00 41.39 122 ALA A N 1
ATOM 577 C CA . ALA A 1 101 ? 40.250 46.266 31.401 1.00 41.32 122 ALA A CA 1
ATOM 578 C C . ALA A 1 101 ? 39.972 44.828 31.810 1.00 41.69 122 ALA A C 1
ATOM 579 O O . ALA A 1 101 ? 40.343 44.398 32.881 1.00 40.90 122 ALA A O 1
ATOM 581 N N . PRO A 1 102 ? 39.287 44.074 30.944 1.00 42.58 123 PRO A N 1
ATOM 582 C CA . PRO A 1 102 ? 38.959 42.668 31.184 1.00 42.34 123 PRO A CA 1
ATOM 583 C C . PRO A 1 102 ? 40.263 41.881 31.295 1.00 42.54 123 PRO A C 1
ATOM 584 O O . PRO A 1 102 ? 40.353 40.904 32.024 1.00 43.38 123 PRO A O 1
ATOM 588 N N . SER A 1 103 ? 41.294 42.386 30.617 1.00 42.43 124 SER A N 1
ATOM 589 C CA . SER A 1 103 ? 42.599 41.745 30.649 1.00 43.94 124 SER A CA 1
ATOM 590 C C . SER A 1 103 ? 43.450 42.029 31.894 1.00 43.78 124 SER A C 1
ATOM 591 O O . SER A 1 103 ? 44.505 41.383 32.087 1.00 42.29 124 SER A O 1
ATOM 594 N N . SER A 1 104 ? 43.006 42.960 32.737 1.00 41.79 125 SER A N 1
ATOM 595 C CA . SER A 1 104 ? 43.737 43.250 33.960 1.00 41.94 125 SER A CA 1
ATOM 596 C C . SER A 1 104 ? 43.530 42.077 34.891 1.00 41.87 125 SER A C 1
ATOM 597 O O . SER A 1 104 ? 42.716 41.192 34.623 1.00 41.00 125 SER A O 1
ATOM 600 N N . PRO A 1 105 ? 44.278 42.063 35.994 1.00 42.29 126 PRO A N 1
ATOM 601 C CA . PRO A 1 105 ? 44.176 41.000 36.987 1.00 42.46 126 PRO A CA 1
ATOM 602 C C . PRO A 1 105 ? 42.760 41.007 37.556 1.00 41.99 126 PRO A C 1
ATOM 603 O O . PRO A 1 105 ? 42.152 39.953 37.734 1.00 40.72 126 PRO A O 1
ATOM 607 N N . ALA A 1 106 ? 42.236 42.201 37.816 1.00 40.63 127 ALA A N 1
ATOM 608 C CA . ALA A 1 106 ? 40.891 42.337 38.334 1.00 42.24 127 ALA A CA 1
ATOM 609 C C . ALA A 1 106 ? 39.881 41.668 37.393 1.00 43.02 127 ALA A C 1
ATOM 610 O O . ALA A 1 106 ? 38.975 40.971 37.836 1.00 42.21 127 ALA A O 1
ATOM 612 N N . GLY A 1 107 ? 40.057 41.922 36.099 1.00 43.34 128 GLY A N 1
ATOM 613 C CA . GLY A 1 107 ? 39.170 41.393 35.088 1.00 46.58 128 GLY A CA 1
ATOM 614 C C . GLY A 1 107 ? 39.302 39.907 34.828 1.00 47.67 128 GLY A C 1
ATOM 615 O O . GLY A 1 107 ? 38.283 39.247 34.552 1.00 47.96 128 GLY A O 1
ATOM 616 N N . LYS A 1 108 ? 40.530 39.377 34.912 1.00 49.19 129 LYS A N 1
ATOM 617 C CA . LYS A 1 108 ? 40.779 37.956 34.641 1.00 50.36 129 LYS A CA 1
ATOM 618 C C . LYS A 1 108 ? 40.605 37.035 35.827 1.00 50.11 129 LYS A C 1
ATOM 619 O O . LYS A 1 108 ? 40.749 35.840 35.669 1.00 49.96 129 LYS A O 1
ATOM 625 N N . GLY A 1 109 ? 40.345 37.567 37.011 1.00 49.32 130 GLY A N 1
ATOM 626 C CA . GLY A 1 109 ? 40.209 36.690 38.150 1.00 48.33 130 GLY A CA 1
ATOM 627 C C . GLY A 1 109 ? 41.528 36.320 38.827 1.00 49.23 130 GLY A C 1
ATOM 628 O O . GLY A 1 109 ? 41.689 35.192 39.292 1.00 47.97 130 GLY A O 1
ATOM 629 N N . THR A 1 110 ? 42.477 37.251 38.908 1.00 48.39 131 THR A N 1
ATOM 630 C CA . THR A 1 110 ? 43.727 36.947 39.599 1.00 48.89 131 THR A CA 1
ATOM 631 C C . THR A 1 110 ? 44.275 38.146 40.377 1.00 47.30 131 THR A C 1
ATOM 632 O O . THR A 1 110 ? 44.017 39.304 40.042 1.00 46.34 131 THR A O 1
ATOM 636 N N . LYS A 1 111 ? 44.994 37.866 41.454 1.00 45.66 132 LYS A N 1
ATOM 637 C CA . LYS A 1 111 ? 45.574 38.934 42.244 1.00 45.50 132 LYS A CA 1
ATOM 638 C C . LYS A 1 111 ? 46.968 38.619 42.745 1.00 43.77 132 LYS A C 1
ATOM 639 O O . LYS A 1 111 ? 47.376 37.454 42.899 1.00 44.70 132 LYS A O 1
ATOM 645 N N . TRP A 1 112 ? 47.683 39.716 42.961 1.00 40.92 133 TRP A N 1
ATOM 646 C CA . TRP A 1 112 ? 49.031 39.721 43.479 1.00 39.20 133 TRP A CA 1
ATOM 647 C C . TRP A 1 112 ? 48.912 40.417 44.824 1.00 39.92 133 TRP A C 1
ATOM 648 O O . TRP A 1 112 ? 48.305 41.501 44.964 1.00 37.12 133 TRP A O 1
ATOM 659 N N . GLU A 1 113 ? 49.491 39.746 45.812 1.00 42.15 134 GLU A N 1
ATOM 660 C CA . GLU A 1 113 ? 49.487 40.148 47.217 1.00 45.09 134 GLU A CA 1
ATOM 661 C C . GLU A 1 113 ? 50.868 39.968 47.820 1.00 45.46 134 GLU A C 1
ATOM 662 O O . GLU A 1 113 ? 51.694 39.252 47.280 1.00 42.56 134 GLU A O 1
ATOM 668 N N . TRP A 1 114 ? 51.105 40.619 48.955 1.00 46.27 135 TRP A N 1
ATOM 669 C CA . TRP A 1 114 ? 52.357 40.469 49.694 1.00 50.45 135 TRP A CA 1
ATOM 670 C C . TRP A 1 114 ? 52.023 40.098 51.140 1.00 53.85 135 TRP A C 1
ATOM 671 O O . TRP A 1 114 ? 50.927 40.459 51.625 1.00 53.76 135 TRP A O 1
ATOM 682 N N . SER A 1 115 ? 52.964 39.418 51.814 1.00 57.47 136 SER A N 1
ATOM 683 C CA . SER A 1 115 ? 52.733 38.901 53.171 1.00 62.55 136 SER A CA 1
ATOM 684 C C . SER A 1 115 ? 53.110 39.859 54.359 1.00 65.35 136 SER A C 1
ATOM 685 O O . SER A 1 115 ? 54.248 40.271 54.546 1.00 64.68 136 SER A O 1
ATOM 688 N N . GLY A 1 116 ? 52.183 39.885 55.314 1.00 69.52 137 GLY A N 1
ATOM 689 C CA . GLY A 1 116 ? 52.284 40.879 56.374 1.00 73.83 137 GLY A CA 1
ATOM 690 C C . GLY A 1 116 ? 53.024 40.629 57.714 1.00 76.78 137 GLY A C 1
ATOM 691 O O . GLY A 1 116 ? 52.983 41.567 58.489 1.00 77.47 137 GLY A O 1
ATOM 692 N N . GLY A 1 117 ? 53.673 39.501 58.103 1.00 79.04 138 GLY A N 1
ATOM 693 C CA . GLY A 1 117 ? 54.285 39.507 59.484 1.00 81.75 138 GLY A CA 1
ATOM 694 C C . GLY A 1 117 ? 55.425 38.616 60.084 1.00 84.30 138 GLY A C 1
ATOM 695 O O . GLY A 1 117 ? 55.982 38.954 61.139 1.00 85.19 138 GLY A O 1
ATOM 696 N N . SER A 1 118 ? 55.728 37.463 59.470 1.00 85.45 139 SER A N 1
ATOM 697 C CA . SER A 1 118 ? 56.865 36.585 59.847 1.00 86.96 139 SER A CA 1
ATOM 698 C C . SER A 1 118 ? 57.260 36.157 58.425 1.00 88.28 139 SER A C 1
ATOM 699 O O . SER A 1 118 ? 56.728 36.751 57.501 1.00 88.97 139 SER A O 1
ATOM 702 N N . ALA A 1 119 ? 58.160 35.194 58.226 1.00 89.55 140 ALA A N 1
ATOM 703 C CA . ALA A 1 119 ? 58.650 34.860 56.862 1.00 90.87 140 ALA A CA 1
ATOM 704 C C . ALA A 1 119 ? 57.839 33.876 56.028 1.00 91.56 140 ALA A C 1
ATOM 705 O O . ALA A 1 119 ? 57.505 34.118 54.835 1.00 92.14 140 ALA A O 1
ATOM 707 N N . ASP A 1 120 ? 57.645 32.700 56.617 1.00 92.13 141 ASP A N 1
ATOM 708 C CA . ASP A 1 120 ? 56.890 31.621 55.997 1.00 92.06 141 ASP A CA 1
ATOM 709 C C . ASP A 1 120 ? 55.617 31.527 56.920 1.00 91.60 141 ASP A C 1
ATOM 710 O O . ASP A 1 120 ? 55.224 30.507 57.485 1.00 91.71 141 ASP A O 1
ATOM 715 N N . SER A 1 121 ? 54.970 32.701 56.913 1.00 91.52 142 SER A N 1
ATOM 716 C CA . SER A 1 121 ? 53.699 33.053 57.588 1.00 90.87 142 SER A CA 1
ATOM 717 C C . SER A 1 121 ? 52.921 33.339 56.344 1.00 90.60 142 SER A C 1
ATOM 718 O O . SER A 1 121 ? 53.481 33.894 55.390 1.00 90.44 142 SER A O 1
ATOM 721 N N . ASN A 1 122 ? 51.673 32.858 56.394 1.00 89.66 143 ASN A N 1
ATOM 722 C CA . ASN A 1 122 ? 50.632 32.874 55.332 1.00 88.84 143 ASN A CA 1
ATOM 723 C C . ASN A 1 122 ? 49.252 33.528 55.774 1.00 87.73 143 ASN A C 1
ATOM 724 O O . ASN A 1 122 ? 48.305 33.612 54.957 1.00 88.48 143 ASN A O 1
ATOM 729 N N . ASN A 1 123 ? 49.120 33.919 57.053 1.00 85.83 144 ASN A N 1
ATOM 730 C CA . ASN A 1 123 ? 47.852 34.473 57.599 1.00 83.29 144 ASN A CA 1
ATOM 731 C C . ASN A 1 123 ? 47.363 35.912 57.342 1.00 81.13 144 ASN A C 1
ATOM 732 O O . ASN A 1 123 ? 46.171 36.174 57.446 1.00 81.43 144 ASN A O 1
ATOM 737 N N . ASP A 1 124 ? 48.272 36.829 57.028 1.00 77.96 145 ASP A N 1
ATOM 738 C CA . ASP A 1 124 ? 47.939 38.230 56.800 1.00 74.47 145 ASP A CA 1
ATOM 739 C C . ASP A 1 124 ? 48.436 38.714 55.416 1.00 71.69 145 ASP A C 1
ATOM 740 O O . ASP A 1 124 ? 49.523 39.302 55.318 1.00 70.47 145 ASP A O 1
ATOM 745 N N . TRP A 1 125 ? 47.631 38.473 54.372 1.00 68.15 146 TRP A N 1
ATOM 746 C CA . TRP A 1 125 ? 47.979 38.880 53.016 1.00 64.61 146 TRP A CA 1
ATOM 747 C C . TRP A 1 125 ? 47.407 40.233 52.537 1.00 61.88 146 TRP A C 1
ATOM 748 O O . TRP A 1 125 ? 46.259 40.585 52.814 1.00 60.97 146 TRP A O 1
ATOM 759 N N . ARG A 1 126 ? 48.187 40.974 51.752 1.00 60.14 147 ARG A N 1
ATOM 760 C CA . ARG A 1 126 ? 47.727 42.278 51.281 1.00 58.92 147 ARG A CA 1
ATOM 761 C C . ARG A 1 126 ? 47.863 42.590 49.828 1.00 56.34 147 ARG A C 1
ATOM 762 O O . ARG A 1 126 ? 48.911 42.370 49.215 1.00 55.80 147 ARG A O 1
ATOM 770 N N . PRO A 1 127 ? 46.786 43.122 49.265 1.00 53.88 148 PRO A N 1
ATOM 771 C CA . PRO A 1 127 ? 46.780 43.469 47.857 1.00 51.20 148 PRO A CA 1
ATOM 772 C C . PRO A 1 127 ? 47.601 44.711 47.577 1.00 49.53 148 PRO A C 1
ATOM 773 O O . PRO A 1 127 ? 47.737 45.595 48.422 1.00 48.65 148 PRO A O 1
ATOM 777 N N . TYR A 1 128 ? 48.165 44.755 46.379 1.00 46.49 149 TYR A N 1
ATOM 778 C CA . TYR A 1 128 ? 48.920 45.919 45.954 1.00 44.01 149 TYR A CA 1
ATOM 779 C C . TYR A 1 128 ? 47.870 46.738 45.266 1.00 44.79 149 TYR A C 1
ATOM 780 O O . TYR A 1 128 ? 46.789 46.231 44.984 1.00 44.63 149 TYR A O 1
ATOM 789 N N . ASN A 1 129 ? 48.215 47.984 44.971 1.00 44.21 150 ASN A N 1
ATOM 790 C CA . ASN A 1 129 ? 47.325 48.860 44.226 1.00 42.82 150 ASN A CA 1
ATOM 791 C C . ASN A 1 129 ? 47.044 48.102 42.955 1.00 43.33 150 ASN A C 1
ATOM 792 O O . ASN A 1 129 ? 47.930 47.420 42.473 1.00 42.82 150 ASN A O 1
ATOM 805 N N . HIS A 1 131 ? 46.898 48.976 39.829 1.00 41.40 152 HIS A N 1
ATOM 806 C CA . HIS A 1 131 ? 47.789 49.303 38.731 1.00 40.74 152 HIS A CA 1
ATOM 807 C C . HIS A 1 131 ? 49.085 48.563 38.949 1.00 37.61 152 HIS A C 1
ATOM 808 O O . HIS A 1 131 ? 49.654 48.011 38.030 1.00 36.76 152 HIS A O 1
ATOM 815 N N . VAL A 1 132 ? 49.559 48.598 40.184 1.00 39.12 153 VAL A N 1
ATOM 816 C CA . VAL A 1 132 ? 50.785 47.882 40.505 1.00 37.64 153 VAL A CA 1
ATOM 817 C C . VAL A 1 132 ? 50.604 46.377 40.259 1.00 35.83 153 VAL A C 1
ATOM 818 O O . VAL A 1 132 ? 51.496 45.710 39.745 1.00 36.70 153 VAL A O 1
ATOM 822 N N . GLN A 1 133 ? 49.432 45.849 40.591 1.00 35.74 154 GLN A N 1
ATOM 823 C CA . GLN A 1 133 ? 49.203 44.433 40.341 1.00 37.27 154 GLN A CA 1
ATOM 824 C C . GLN A 1 133 ? 49.328 44.160 38.843 1.00 36.68 154 GLN A C 1
ATOM 825 O O . GLN A 1 133 ? 49.899 43.153 38.439 1.00 36.95 154 GLN A O 1
ATOM 831 N N . SER A 1 134 ? 48.849 45.077 38.007 1.00 37.50 155 SER A N 1
ATOM 832 C CA . SER A 1 134 ? 48.953 44.845 36.568 1.00 38.49 155 SER A CA 1
ATOM 833 C C . SER A 1 134 ? 50.373 44.892 36.042 1.00 37.85 155 SER A C 1
ATOM 834 O O . SER A 1 134 ? 50.724 44.166 35.101 1.00 38.36 155 SER A O 1
ATOM 837 N N . ILE A 1 135 ? 51.173 45.763 36.642 1.00 36.91 156 ILE A N 1
ATOM 838 C CA . ILE A 1 135 ? 52.564 45.919 36.250 1.00 36.88 156 ILE A CA 1
ATOM 839 C C . ILE A 1 135 ? 53.367 44.697 36.704 1.00 37.22 156 ILE A C 1
ATOM 840 O O . ILE A 1 135 ? 54.257 44.219 35.998 1.00 36.80 156 ILE A O 1
ATOM 845 N N . ILE A 1 136 ? 53.025 44.172 37.877 1.00 35.37 157 ILE A N 1
ATOM 846 C CA . ILE A 1 136 ? 53.713 42.989 38.391 1.00 36.69 157 ILE A CA 1
ATOM 847 C C . ILE A 1 136 ? 53.330 41.808 37.501 1.00 36.33 157 ILE A C 1
ATOM 848 O O . ILE A 1 136 ? 54.181 41.043 37.054 1.00 35.49 157 ILE A O 1
ATOM 853 N N . GLU A 1 137 ? 52.037 41.684 37.240 1.00 37.11 158 GLU A N 1
ATOM 854 C CA . GLU A 1 137 ? 51.536 40.610 36.389 1.00 39.56 158 GLU A CA 1
ATOM 855 C C . GLU A 1 137 ? 52.206 40.666 35.005 1.00 40.76 158 GLU A C 1
ATOM 856 O O . GLU A 1 137 ? 52.645 39.667 34.440 1.00 40.36 158 GLU A O 1
ATOM 862 N N . ASP A 1 138 ? 52.280 41.875 34.471 1.00 41.59 159 ASP A N 1
ATOM 863 C CA . ASP A 1 138 ? 52.898 42.072 33.172 1.00 42.83 159 ASP A CA 1
ATOM 864 C C . ASP A 1 138 ? 54.381 41.712 33.180 1.00 42.82 159 ASP A C 1
ATOM 865 O O . ASP A 1 138 ? 54.861 41.124 32.210 1.00 44.45 159 ASP A O 1
ATOM 870 N N . ALA A 1 139 ? 55.114 42.066 34.234 1.00 40.42 160 ALA A N 1
ATOM 871 C CA . ALA A 1 139 ? 56.537 41.728 34.273 1.00 39.69 160 ALA A CA 1
ATOM 872 C C . ALA A 1 139 ? 56.709 40.230 34.478 1.00 39.96 160 ALA A C 1
ATOM 873 O O . ALA A 1 139 ? 57.616 39.620 33.925 1.00 37.75 160 ALA A O 1
ATOM 875 N N . TRP A 1 140 ? 55.835 39.650 35.291 1.00 38.83 161 TRP A N 1
ATOM 876 C CA . TRP A 1 140 ? 55.876 38.228 35.549 1.00 37.93 161 TRP A CA 1
ATOM 877 C C . TRP A 1 140 ? 55.635 37.500 34.223 1.00 37.41 161 TRP A C 1
ATOM 878 O O . TRP A 1 140 ? 56.448 36.674 33.818 1.00 36.67 161 TRP A O 1
ATOM 889 N N . ALA A 1 141 ? 54.519 37.807 33.562 1.00 36.08 162 ALA A N 1
ATOM 890 C CA . ALA A 1 141 ? 54.191 37.153 32.303 1.00 39.04 162 ALA A CA 1
ATOM 891 C C . ALA A 1 141 ? 55.267 37.304 31.219 1.00 41.44 162 ALA A C 1
ATOM 892 O O . ALA A 1 141 ? 55.515 36.358 30.465 1.00 41.31 162 ALA A O 1
ATOM 894 N N . ARG A 1 142 ? 55.892 38.485 31.121 1.00 44.52 163 ARG A N 1
ATOM 895 C CA . ARG A 1 142 ? 56.954 38.675 30.106 1.00 48.04 163 ARG A CA 1
ATOM 896 C C . ARG A 1 142 ? 58.270 37.994 30.517 1.00 48.65 163 ARG A C 1
ATOM 897 O O . ARG A 1 142 ? 59.261 38.096 29.775 1.00 49.86 163 ARG A O 1
ATOM 905 N N . GLY A 1 143 ? 58.328 37.331 31.672 1.00 48.47 164 GLY A N 1
ATOM 906 C CA . GLY A 1 143 ? 59.570 36.667 32.059 1.00 47.85 164 GLY A CA 1
ATOM 907 C C . GLY A 1 143 ? 60.675 37.511 32.682 1.00 48.69 164 GLY A C 1
ATOM 908 O O . GLY A 1 143 ? 61.835 37.114 32.622 1.00 48.98 164 GLY A O 1
ATOM 909 N N . GLU A 1 144 ? 60.354 38.654 33.284 1.00 48.46 165 GLU A N 1
ATOM 910 C CA . GLU A 1 144 ? 61.389 39.479 33.926 1.00 50.33 165 GLU A CA 1
ATOM 911 C C . GLU A 1 144 ? 61.888 38.711 35.160 1.00 50.01 165 GLU A C 1
ATOM 912 O O . GLU A 1 144 ? 61.120 37.974 35.760 1.00 49.42 165 GLU A O 1
ATOM 918 N N . GLN A 1 145 ? 63.148 38.893 35.547 1.00 51.29 166 GLN A N 1
ATOM 919 C CA . GLN A 1 145 ? 63.661 38.206 36.729 1.00 52.78 166 GLN A CA 1
ATOM 920 C C . GLN A 1 145 ? 63.330 39.141 37.887 1.00 52.36 166 GLN A C 1
ATOM 921 O O . GLN A 1 145 ? 63.105 38.728 39.020 1.00 52.38 166 GLN A O 1
ATOM 927 N N . THR A 1 146 ? 63.286 40.425 37.573 1.00 49.80 167 THR A N 1
ATOM 928 C CA . THR A 1 146 ? 63.141 41.431 38.603 1.00 50.45 167 THR A CA 1
ATOM 929 C C . THR A 1 146 ? 62.307 42.676 38.176 1.00 50.06 167 THR A C 1
ATOM 930 O O . THR A 1 146 ? 62.274 43.038 37.006 1.00 50.73 167 THR A O 1
ATOM 934 N N . LEU A 1 147 ? 61.628 43.327 39.118 1.00 49.94 168 LEU A N 1
ATOM 935 C CA . LEU A 1 147 ? 60.860 44.542 38.812 1.00 48.55 168 LEU A CA 1
ATOM 936 C C . LEU A 1 147 ? 61.084 45.569 39.917 1.00 49.38 168 LEU A C 1
ATOM 937 O O . LEU A 1 147 ? 60.701 45.347 41.075 1.00 46.71 168 LEU A O 1
ATOM 942 N N . ASP A 1 148 ? 61.696 46.694 39.550 1.00 48.56 169 ASP A N 1
ATOM 943 C CA . ASP A 1 148 ? 61.960 47.739 40.535 1.00 49.07 169 ASP A CA 1
ATOM 944 C C . ASP A 1 148 ? 60.807 48.748 40.583 1.00 48.58 169 ASP A C 1
ATOM 945 O O . ASP A 1 148 ? 60.769 49.677 39.787 1.00 49.89 169 ASP A O 1
ATOM 950 N N . LEU A 1 149 ? 59.901 48.573 41.544 1.00 48.54 170 LEU A N 1
ATOM 951 C CA . LEU A 1 149 ? 58.755 49.449 41.668 1.00 50.59 170 LEU A CA 1
ATOM 952 C C . LEU A 1 149 ? 59.076 50.898 41.904 1.00 54.46 170 LEU A C 1
ATOM 953 O O . LEU A 1 149 ? 58.199 51.757 41.810 1.00 54.67 170 LEU A O 1
ATOM 958 N N . SER A 1 150 ? 60.319 51.229 42.206 1.00 58.22 171 SER A N 1
ATOM 959 C CA . SER A 1 150 ? 60.558 52.650 42.425 1.00 63.27 171 SER A CA 1
ATOM 960 C C . SER A 1 150 ? 60.628 53.457 41.114 1.00 67.10 171 SER A C 1
ATOM 961 O O . SER A 1 150 ? 60.424 54.679 41.122 1.00 67.71 171 SER A O 1
ATOM 964 N N . ASN A 1 151 ? 60.892 52.765 39.999 1.00 71.50 172 ASN A N 1
ATOM 965 C CA . ASN A 1 151 ? 60.988 53.356 38.641 1.00 74.94 172 ASN A CA 1
ATOM 966 C C . ASN A 1 151 ? 59.632 53.743 38.116 1.00 76.64 172 ASN A C 1
ATOM 967 O O . ASN A 1 151 ? 59.286 54.891 37.854 1.00 77.12 172 ASN A O 1
ATOM 972 N N . THR A 1 152 ? 58.992 52.651 37.748 1.00 79.06 173 THR A N 1
ATOM 973 C CA . THR A 1 152 ? 57.680 52.613 37.203 1.00 81.74 173 THR A CA 1
ATOM 974 C C . THR A 1 152 ? 56.971 53.900 37.581 1.00 83.02 173 THR A C 1
ATOM 975 O O . THR A 1 152 ? 56.982 54.942 36.908 1.00 83.15 173 THR A O 1
ATOM 979 N N . HIS A 1 153 ? 56.400 53.765 38.750 1.00 83.87 174 HIS A N 1
ATOM 980 C CA . HIS A 1 153 ? 55.499 54.693 39.373 1.00 85.06 174 HIS A CA 1
ATOM 981 C C . HIS A 1 153 ? 55.720 55.981 40.131 1.00 85.34 174 HIS A C 1
ATOM 982 O O . HIS A 1 153 ? 55.300 57.087 39.798 1.00 85.74 174 HIS A O 1
ATOM 989 N N . ILE A 1 154 ? 56.490 55.616 41.127 1.00 84.64 175 ILE A N 1
ATOM 990 C CA . ILE A 1 154 ? 56.494 56.112 42.421 1.00 82.97 175 ILE A CA 1
ATOM 991 C C . ILE A 1 154 ? 57.172 56.845 43.573 1.00 81.93 175 ILE A C 1
ATOM 992 O O . ILE A 1 154 ? 57.739 57.949 43.541 1.00 82.98 175 ILE A O 1
ATOM 997 N N . GLY A 1 155 ? 56.948 56.061 44.632 1.00 79.69 176 GLY A N 1
ATOM 998 C CA . GLY A 1 155 ? 57.339 56.231 45.996 1.00 75.78 176 GLY A CA 1
ATOM 999 C C . GLY A 1 155 ? 57.086 54.860 46.684 1.00 73.13 176 GLY A C 1
ATOM 1000 O O . GLY A 1 155 ? 56.640 54.791 47.829 1.00 73.71 176 GLY A O 1
ATOM 1001 N N . LEU A 1 156 ? 57.420 53.767 45.976 1.00 68.78 177 LEU A N 1
ATOM 1002 C CA . LEU A 1 156 ? 57.342 52.356 46.440 1.00 63.70 177 LEU A CA 1
ATOM 1003 C C . LEU A 1 156 ? 58.753 51.887 46.298 1.00 59.39 177 LEU A C 1
ATOM 1004 O O . LEU A 1 156 ? 59.136 51.418 45.238 1.00 57.91 177 LEU A O 1
ATOM 1009 N N . PRO A 1 157 ? 59.546 52.064 47.346 1.00 54.93 178 PRO A N 1
ATOM 1010 C CA . PRO A 1 157 ? 60.938 51.640 47.310 1.00 51.32 178 PRO A CA 1
ATOM 1011 C C . PRO A 1 157 ? 61.024 50.129 47.540 1.00 49.42 178 PRO A C 1
ATOM 1012 O O . PRO A 1 157 ? 61.529 49.660 48.571 1.00 46.76 178 PRO A O 1
ATOM 1016 N N . TYR A 1 158 ? 60.500 49.379 46.570 1.00 46.85 179 TYR A N 1
ATOM 1017 C CA . TYR A 1 158 ? 60.519 47.921 46.615 1.00 45.10 179 TYR A CA 1
ATOM 1018 C C . TYR A 1 158 ? 60.949 47.268 45.316 1.00 44.38 179 TYR A C 1
ATOM 1019 O O . TYR A 1 158 ? 60.616 47.746 44.236 1.00 45.88 179 TYR A O 1
ATOM 1028 N N . THR A 1 159 ? 61.644 46.144 45.446 1.00 42.78 180 THR A N 1
ATOM 1029 C CA . THR A 1 159 ? 62.105 45.392 44.293 1.00 41.69 180 THR A CA 1
ATOM 1030 C C . THR A 1 159 ? 61.471 44.011 44.396 1.00 43.16 180 THR A C 1
ATOM 1031 O O . THR A 1 159 ? 61.514 43.346 45.438 1.00 41.89 180 THR A O 1
ATOM 1035 N N . ILE A 1 160 ? 60.836 43.595 43.317 1.00 43.43 181 ILE A N 1
ATOM 1036 C CA . ILE A 1 160 ? 60.211 42.298 43.317 1.00 44.45 181 ILE A CA 1
ATOM 1037 C C . ILE A 1 160 ? 61.126 41.322 42.599 1.00 45.81 181 ILE A C 1
ATOM 1038 O O . ILE A 1 160 ? 61.712 41.662 41.569 1.00 45.26 181 ILE A O 1
ATOM 1043 N N . ASN A 1 161 ? 61.281 40.122 43.156 1.00 46.50 182 ASN A N 1
ATOM 1044 C CA . ASN A 1 161 ? 62.086 39.104 42.491 1.00 48.24 182 ASN A CA 1
ATOM 1045 C C . ASN A 1 161 ? 61.111 37.957 42.233 1.00 48.63 182 ASN A C 1
ATOM 1046 O O . ASN A 1 161 ? 60.482 37.402 43.150 1.00 46.65 182 ASN A O 1
ATOM 1051 N N . PHE A 1 162 ? 60.947 37.653 40.954 1.00 49.52 183 PHE A N 1
ATOM 1052 C CA . PHE A 1 162 ? 60.060 36.589 40.528 1.00 50.95 183 PHE A CA 1
ATOM 1053 C C . PHE A 1 162 ? 60.660 35.187 40.653 1.00 54.38 183 PHE A C 1
ATOM 1054 O O . PHE A 1 162 ? 59.911 34.206 40.732 1.00 56.37 183 PHE A O 1
ATOM 1062 N N . SER A 1 163 ? 61.988 35.069 40.689 1.00 56.14 184 SER A N 1
ATOM 1063 C CA . SER A 1 163 ? 62.551 33.727 40.816 1.00 57.98 184 SER A CA 1
ATOM 1064 C C . SER A 1 163 ? 62.356 33.174 42.218 1.00 57.27 184 SER A C 1
ATOM 1065 O O . SER A 1 163 ? 62.303 31.968 42.383 1.00 56.80 184 SER A O 1
ATOM 1068 N N . ASN A 1 164 ? 62.223 34.038 43.220 1.00 56.55 185 ASN A N 1
ATOM 1069 C CA . ASN A 1 164 ? 61.955 33.543 44.567 1.00 55.78 185 ASN A CA 1
ATOM 1070 C C . ASN A 1 164 ? 60.647 34.092 45.125 1.00 54.84 185 ASN A C 1
ATOM 1071 O O . ASN A 1 164 ? 60.285 33.815 46.267 1.00 55.47 185 ASN A O 1
ATOM 1076 N N . LEU A 1 165 ? 59.942 34.869 44.307 1.00 53.08 186 LEU A N 1
ATOM 1077 C CA . LEU A 1 165 ? 58.659 35.451 44.695 1.00 50.92 186 LEU A CA 1
ATOM 1078 C C . LEU A 1 165 ? 58.711 36.250 46.006 1.00 49.21 186 LEU A C 1
ATOM 1079 O O . LEU A 1 165 ? 58.063 35.882 46.989 1.00 48.10 186 LEU A O 1
ATOM 1084 N N . THR A 1 166 ? 59.490 37.328 46.004 1.00 45.89 187 THR A N 1
ATOM 1085 C CA . THR A 1 166 ? 59.588 38.191 47.145 1.00 44.07 187 THR A CA 1
ATOM 1086 C C . THR A 1 166 ? 59.596 39.632 46.712 1.00 44.21 187 THR A C 1
ATOM 1087 O O . THR A 1 166 ? 59.805 39.985 45.546 1.00 43.29 187 THR A O 1
ATOM 1091 N N . GLN A 1 167 ? 59.353 40.447 47.721 1.00 44.32 188 GLN A N 1
ATOM 1092 C CA . GLN A 1 167 ? 59.292 41.891 47.642 1.00 45.26 188 GLN A CA 1
ATOM 1093 C C . GLN A 1 167 ? 60.392 42.310 48.617 1.00 45.82 188 GLN A C 1
ATOM 1094 O O . GLN A 1 167 ? 60.371 41.887 49.755 1.00 45.25 188 GLN A O 1
ATOM 1100 N N . LEU A 1 168 ? 61.339 43.116 48.165 1.00 44.40 189 LEU A N 1
ATOM 1101 C CA . LEU A 1 168 ? 62.431 43.547 49.008 1.00 45.11 189 LEU A CA 1
ATOM 1102 C C . LEU A 1 168 ? 62.309 45.028 49.280 1.00 44.72 189 LEU A C 1
ATOM 1103 O O . LEU A 1 168 ? 62.256 45.795 48.335 1.00 43.38 189 LEU A O 1
ATOM 1108 N N . ARG A 1 169 ? 62.263 45.420 50.557 1.00 44.61 190 ARG A N 1
ATOM 1109 C CA . ARG A 1 169 ? 62.216 46.846 50.908 1.00 45.30 190 ARG A CA 1
ATOM 1110 C C . ARG A 1 169 ? 63.631 47.333 50.669 1.00 44.53 190 ARG A C 1
ATOM 1111 O O . ARG A 1 169 ? 64.585 46.755 51.180 1.00 41.34 190 ARG A O 1
ATOM 1119 N N . GLN A 1 170 ? 63.755 48.375 49.850 1.00 44.86 191 GLN A N 1
ATOM 1120 C CA . GLN A 1 170 ? 65.067 48.934 49.529 1.00 46.35 191 GLN A CA 1
ATOM 1121 C C . GLN A 1 170 ? 65.634 49.708 50.735 1.00 45.99 191 GLN A C 1
ATOM 1122 O O . GLN A 1 170 ? 64.892 50.381 51.492 1.00 45.68 191 GLN A O 1
ATOM 1128 N N . PRO A 1 171 ? 66.983 49.653 50.947 1.00 47.02 192 PRO A N 1
ATOM 1129 C CA . PRO A 1 171 ? 67.904 48.891 50.078 1.00 48.32 192 PRO A CA 1
ATOM 1130 C C . PRO A 1 171 ? 68.077 47.374 50.146 1.00 49.24 192 PRO A C 1
ATOM 1131 O O . PRO A 1 171 ? 68.327 46.763 49.116 1.00 50.17 192 PRO A O 1
ATOM 1135 N N . SER A 1 172 ? 68.002 46.781 51.323 1.00 48.60 193 SER A N 1
ATOM 1136 C CA . SER A 1 172 ? 68.267 45.386 51.381 1.00 49.43 193 SER A CA 1
ATOM 1137 C C . SER A 1 172 ? 67.329 44.490 52.177 1.00 49.82 193 SER A C 1
ATOM 1138 O O . SER A 1 172 ? 67.777 43.495 52.808 1.00 48.63 193 SER A O 1
ATOM 1141 N N . GLY A 1 173 ? 66.041 44.839 52.121 1.00 49.67 194 GLY A N 1
ATOM 1142 C CA . GLY A 1 173 ? 65.034 44.076 52.839 1.00 49.12 194 GLY A CA 1
ATOM 1143 C C . GLY A 1 173 ? 64.435 44.894 53.994 1.00 48.11 194 GLY A C 1
ATOM 1144 O O . GLY A 1 173 ? 64.779 46.144 54.117 1.00 49.20 194 GLY A O 1
ATOM 1145 N N . PRO A 1 174 ? 63.450 44.377 54.761 1.00 46.78 195 PRO A N 1
ATOM 1146 C CA . PRO A 1 174 ? 62.854 43.044 54.632 1.00 46.86 195 PRO A CA 1
ATOM 1147 C C . PRO A 1 174 ? 62.441 42.431 53.286 1.00 45.81 195 PRO A C 1
ATOM 1148 O O . PRO A 1 174 ? 61.963 43.114 52.372 1.00 44.29 195 PRO A O 1
ATOM 1160 N N . ARG A 1 176 ? 59.675 40.102 51.796 1.00 49.03 197 ARG A N 1
ATOM 1161 C CA . ARG A 1 176 ? 58.425 39.502 52.155 1.00 48.62 197 ARG A CA 1
ATOM 1162 C C . ARG A 1 176 ? 57.927 38.687 50.985 1.00 48.74 197 ARG A C 1
ATOM 1163 O O . ARG A 1 176 ? 58.204 38.995 49.832 1.00 49.84 197 ARG A O 1
ATOM 1171 N N . SER A 1 177 ? 57.209 37.611 51.267 1.00 46.68 198 SER A N 1
ATOM 1172 C CA . SER A 1 177 ? 56.687 36.754 50.206 1.00 46.55 198 SER A CA 1
ATOM 1173 C C . SER A 1 177 ? 55.576 37.424 49.417 1.00 43.85 198 SER A C 1
ATOM 1174 O O . SER A 1 177 ? 54.774 38.168 49.958 1.00 43.84 198 SER A O 1
ATOM 1177 N N . ILE A 1 178 ? 55.520 37.142 48.129 1.00 42.59 199 ILE A N 1
ATOM 1178 C CA . ILE A 1 178 ? 54.424 37.688 47.354 1.00 41.83 199 ILE A CA 1
ATOM 1179 C C . ILE A 1 178 ? 53.803 36.471 46.743 1.00 42.56 199 ILE A C 1
ATOM 1180 O O . ILE A 1 178 ? 54.414 35.408 46.742 1.00 42.13 199 ILE A O 1
ATOM 1185 N N . ARG A 1 179 ? 52.592 36.607 46.238 1.00 43.00 200 ARG A N 1
ATOM 1186 C CA . ARG A 1 179 ? 51.951 35.478 45.611 1.00 45.17 200 ARG A CA 1
ATOM 1187 C C . ARG A 1 179 ? 50.873 35.937 44.654 1.00 44.89 200 ARG A C 1
ATOM 1188 O O . ARG A 1 179 ? 50.364 37.055 44.738 1.00 42.99 200 ARG A O 1
ATOM 1196 N N . ARG A 1 180 ? 50.554 35.046 43.723 1.00 45.26 201 ARG A N 1
ATOM 1197 C CA . ARG A 1 180 ? 49.540 35.251 42.700 1.00 46.45 201 ARG A CA 1
ATOM 1198 C C . ARG A 1 180 ? 48.487 34.189 42.915 1.00 48.03 201 ARG A C 1
ATOM 1199 O O . ARG A 1 180 ? 48.761 33.000 42.802 1.00 49.20 201 ARG A O 1
ATOM 1207 N N . THR A 1 181 ? 47.279 34.633 43.232 1.00 49.32 202 THR A N 1
A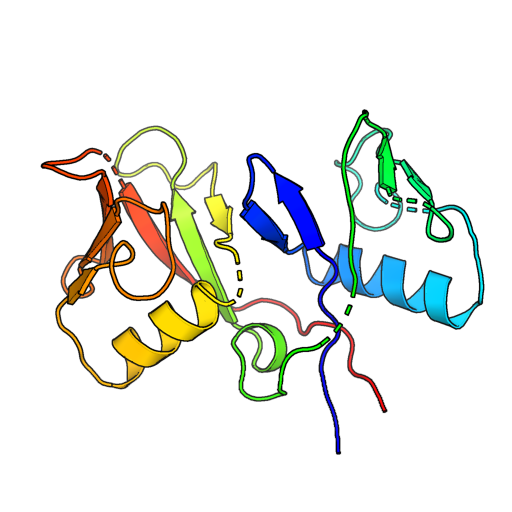TOM 1208 C CA . THR A 1 181 ? 46.184 33.707 43.493 1.00 51.39 202 THR A CA 1
ATOM 1209 C C . THR A 1 181 ? 44.918 34.053 42.708 1.00 51.02 202 THR A C 1
ATOM 1210 O O . THR A 1 181 ? 44.744 35.193 42.245 1.00 50.33 202 THR A O 1
ATOM 1214 N N . GLN A 1 182 ? 44.053 33.049 42.566 1.00 49.93 203 GLN A N 1
ATOM 1215 C CA . GLN A 1 182 ? 42.774 33.176 41.890 1.00 50.87 203 GLN A CA 1
ATOM 1216 C C . GLN A 1 182 ? 41.865 33.983 42.799 1.00 49.91 203 GLN A C 1
ATOM 1217 O O . GLN A 1 182 ? 41.942 33.899 44.023 1.00 51.11 203 GLN A O 1
ATOM 1223 N N . GLN A 1 183 ? 40.979 34.743 42.186 1.00 47.94 204 GLN A N 1
ATOM 1224 C CA . GLN A 1 183 ? 40.050 35.575 42.916 1.00 47.77 204 GLN A CA 1
ATOM 1225 C C . GLN A 1 183 ? 38.797 35.692 42.078 1.00 47.46 204 GLN A C 1
ATOM 1226 O O . GLN A 1 183 ? 38.846 35.477 40.871 1.00 44.02 204 GLN A O 1
ATOM 1232 N N . ALA A 1 184 ? 37.685 36.019 42.731 1.00 47.81 205 ALA A N 1
ATOM 1233 C CA . ALA A 1 184 ? 36.427 36.160 42.034 1.00 48.96 205 ALA A CA 1
ATOM 1234 C C . ALA A 1 184 ? 36.524 37.339 41.116 1.00 50.16 205 ALA A C 1
ATOM 1235 O O . ALA A 1 184 ? 37.364 38.194 41.290 1.00 48.68 205 ALA A O 1
ATOM 1237 N N . PRO A 1 185 ? 35.623 37.421 40.138 1.00 52.30 206 PRO A N 1
ATOM 1238 C CA . PRO A 1 185 ? 35.607 38.518 39.169 1.00 52.59 206 PRO A CA 1
ATOM 1239 C C . PRO A 1 185 ? 35.054 39.793 39.804 1.00 51.04 206 PRO A C 1
ATOM 1240 O O . PRO A 1 185 ? 34.195 39.754 40.676 1.00 52.12 206 PRO A O 1
ATOM 1244 N N . TYR A 1 186 ? 35.583 40.922 39.358 1.00 50.23 207 TYR A N 1
ATOM 1245 C CA . TYR A 1 186 ? 35.115 42.199 39.854 1.00 48.99 207 TYR A CA 1
ATOM 1246 C C . TYR A 1 186 ? 33.895 42.460 38.993 1.00 50.01 207 TYR A C 1
ATOM 1247 O O . TYR A 1 186 ? 33.742 41.845 37.939 1.00 49.87 207 TYR A O 1
ATOM 1256 N N . PRO A 1 187 ? 32.990 43.358 39.436 1.00 50.65 208 PRO A N 1
ATOM 1257 C CA . PRO A 1 187 ? 31.795 43.615 38.624 1.00 52.49 208 PRO A CA 1
ATOM 1258 C C . PRO A 1 187 ? 32.073 44.157 37.238 1.00 54.73 208 PRO A C 1
ATOM 1259 O O . PRO A 1 187 ? 32.858 45.088 37.056 1.00 52.81 208 PRO A O 1
ATOM 1263 N N . LEU A 1 188 ? 31.381 43.552 36.280 1.00 57.65 209 LEU A N 1
ATOM 1264 C CA . LEU A 1 188 ? 31.449 43.866 34.862 1.00 60.71 209 LEU A CA 1
ATOM 1265 C C . LEU A 1 188 ? 30.547 45.070 34.568 1.00 63.00 209 LEU A C 1
ATOM 1266 O O . LEU A 1 188 ? 29.463 45.201 35.141 1.00 63.21 209 LEU A O 1
ATOM 1271 N N . VAL A 1 189 ? 31.001 45.927 33.656 1.00 65.82 210 VAL A N 1
ATOM 1272 C CA . VAL A 1 189 ? 30.291 47.161 33.321 1.00 68.92 210 VAL A CA 1
ATOM 1273 C C . VAL A 1 189 ? 30.296 47.561 31.816 1.00 71.73 210 VAL A C 1
ATOM 1274 O O . VAL A 1 189 ? 31.263 47.275 31.105 1.00 72.72 210 VAL A O 1
ATOM 1278 N N . LYS A 1 190 ? 29.219 48.259 31.393 1.00 74.69 211 LYS A N 1
ATOM 1279 C CA . LYS A 1 190 ? 28.943 48.762 30.007 1.00 76.86 211 LYS A CA 1
ATOM 1280 C C . LYS A 1 190 ? 30.003 49.762 29.578 1.00 77.61 211 LYS A C 1
ATOM 1281 O O . LYS A 1 1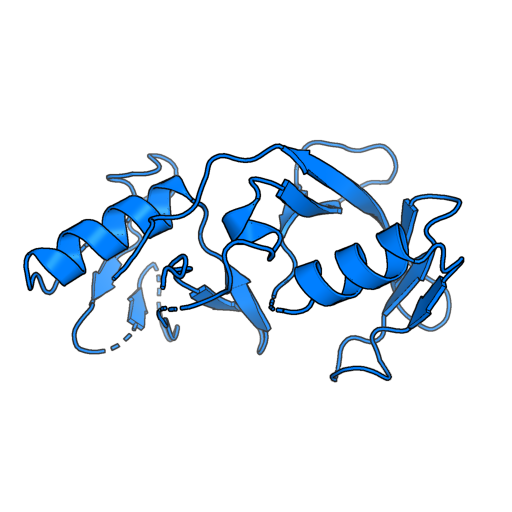90 ? 30.834 49.543 28.665 1.00 77.86 211 LYS A O 1
#

CATH classification: 3.30.720.50 (+1 more: 3.30.720.50)

Nearest PDB structures (foldseek):
  2a90-assembly1_A  TM=1.006E+00  e=1.610E-30  Drosophila melanogaster
  3v3l-assembly1_A  TM=8.366E-01  e=4.058E-03  Homo sapiens

InterPro domains:
  IPR001841 Zinc finger, RING-type [PS50089] (548-600)
  IPR001841 Zinc finger, RING-type [SM00184] (548-600)
  IPR004170 WWE domain [PF02825] (48-104)
  IPR004170 WWE domain [PF02825] (132-201)
  IPR004170 WWE domain [PS50918] (35-118)
  IPR004170 WWE domain [PS50918] (119-201)
  IPR013083 Zinc finger, RING/FYVE/PHD-type [G3DSA:3.30.40.10] (526-604)
  IPR018123 WWE domain, subgroup [SM00678] (44-126)
  IPR018123 WWE domain, subgroup [SM00678] (128-209)
  IPR037197 WWE domain superfamily [G3DSA:3.30.720.50] (49-116)
  IPR037197 WWE domain superfamily [G3DSA:3.30.720.50] (117-211)
  IPR037197 WWE domain superfamily [SSF117839] (44-130)
  IPR037197 WWE domain superfamily [SSF117839] (132-210)
  IPR039396 Deltex, C-terminal [PF18102] (609-736)
  IPR039396 Deltex, C-terminal [cd09633] (609-735)
  IPR039398 Deltex family [PTHR12622] (46-736)
  IPR039399 Deltex, C-terminal domain superfamily [G3DSA:3.30.390.130] (607-737)

Solvent-accessible surface area: 9214 Å² total